Protein AF-A0A444R284-F1 (afdb_monomer)

Organism: Escherichia coli (NCBI:txid562)

Foldseek 3Di:
DCVVVVHDPVRVVVVCPDPVNVVVVVVCVVVVVQCVVAHPPWDDAPVHDTDRVVPDDDPVSVVVVNVVSNVD

Mean predicted aligned error: 3.64 Å

InterPro domains:
  IPR001853 DSBA-like thioredoxin domain [PF01323] (3-52)
  IPR036249 Thioredoxin-like superfamily [SSF52833] (3-70)
  IPR050824 Bacterial Thiol:disulfide Interchange Protein DsbA [PTHR35891] (5-72)

Nearest PDB structures (foldseek):
  3c7m-assembly2_B  TM=9.946E-01  e=1.162E-08  unclassified
  3l9u-assembly1_A  TM=1.003E+00  e=5.252E-08  Salmonella enterica subsp. enterica serovar Typhimurium str. SL1344
  7pq8-assembly1_A  TM=9.170E-01  e=2.766E-04  Campylobacter jejuni
  7pq7-assembly2_B  TM=9.340E-01  e=2.657E-03  Campylobacter jejuni
  7pqf-assembly1_A  TM=9.591E-01  e=4.293E-03  Campylobacter jejuni

Secondary structure (DSSP, 8-state):
-TGGGT--HHHHHHHHTSHHHHHHHHHHTTHHHHHHHH-SS-EEETTTEEE-GGG---HHHHHHHHHHHHT-

Solvent-accessible surface area (backbone atoms only — not comparable to full-atom values): 4493 Å² to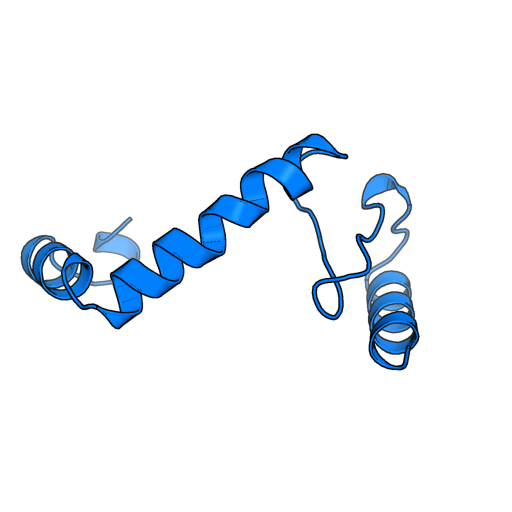tal; per-residue (Å²): 109,46,73,82,69,74,45,56,71,67,60,50,60,55,53,56,69,36,68,71,50,47,50,50,57,56,62,53,57,63,51,55,66,58,30,71,76,76,38,81,82,70,53,61,42,89,85,74,46,73,54,65,65,91,72,61,85,46,72,67,61,46,52,52,50,48,55,56,56,63,75,107

Sequence (72 aa):
GLDAAGMSQADFEAALKEPAVQETLEKWKASYDVAKIQGVPAYVVNGKYLIYTKSIKSIDAMADLIRELASK

Structure (mmCIF, N/CA/C/O backbone):
data_AF-A0A444R284-F1
#
_entry.id   AF-A0A444R284-F1
#
loop_
_atom_site.group_PDB
_atom_site.id
_atom_site.type_symbol
_atom_site.label_atom_id
_atom_site.label_alt_id
_atom_site.label_comp_id
_atom_site.label_asym_id
_atom_site.label_entity_id
_atom_site.label_seq_id
_atom_site.pdbx_PDB_ins_code
_atom_site.Cartn_x
_atom_site.Cartn_y
_atom_site.Cartn_z
_atom_site.occupancy
_atom_site.B_iso_or_equiv
_atom_site.auth_seq_id
_atom_site.auth_comp_id
_atom_site.auth_asym_id
_atom_site.auth_atom_id
_atom_site.pdbx_PDB_model_num
ATOM 1 N N . GLY A 1 1 ? -2.875 8.510 15.873 1.00 82.38 1 GLY A N 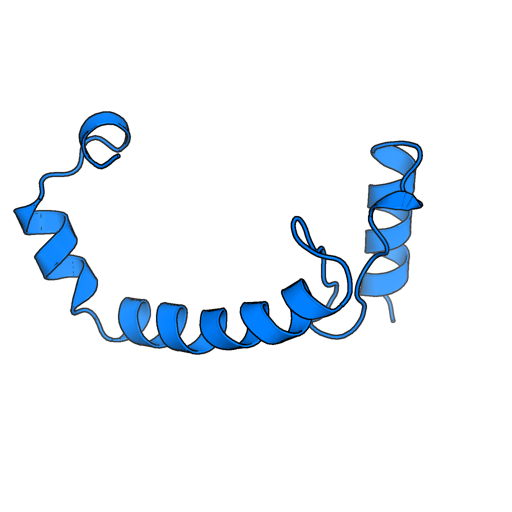1
ATOM 2 C CA . GLY A 1 1 ? -3.235 7.409 14.960 1.00 82.38 1 GLY A CA 1
ATOM 3 C C . GLY A 1 1 ? -4.734 7.373 14.803 1.00 82.38 1 GLY A C 1
ATOM 4 O O . GLY A 1 1 ? -5.237 7.977 13.870 1.00 82.38 1 GLY A O 1
ATOM 5 N N . LEU A 1 2 ? -5.431 6.772 15.767 1.00 93.00 2 LEU A N 1
ATOM 6 C CA . LEU A 1 2 ? -6.896 6.742 15.792 1.00 93.00 2 LEU A CA 1
ATOM 7 C C . LEU A 1 2 ? -7.522 8.122 16.057 1.00 93.00 2 LEU A C 1
ATOM 9 O O . LEU A 1 2 ? -8.456 8.487 15.356 1.00 93.00 2 LEU A O 1
ATOM 13 N N . ASP A 1 3 ? -6.924 8.946 16.930 1.00 93.50 3 ASP A N 1
ATOM 14 C CA . ASP A 1 3 ? -7.401 10.322 17.178 1.00 93.50 3 ASP A CA 1
ATOM 15 C C . ASP A 1 3 ? -7.408 11.190 15.912 1.00 93.50 3 ASP A C 1
ATOM 17 O O . ASP A 1 3 ? -8.362 11.909 15.641 1.00 93.50 3 ASP A O 1
ATOM 21 N N . ALA A 1 4 ? -6.357 11.081 15.092 1.00 96.56 4 ALA A N 1
ATOM 22 C CA . ALA A 1 4 ? -6.260 11.798 13.820 1.00 96.56 4 ALA A CA 1
ATOM 23 C C . ALA A 1 4 ? -7.284 11.295 12.786 1.00 96.56 4 ALA A C 1
ATOM 25 O O . ALA A 1 4 ? -7.677 12.046 11.900 1.00 96.56 4 ALA A O 1
ATOM 26 N N . ALA A 1 5 ? -7.710 10.034 12.908 1.00 95.00 5 ALA A N 1
ATOM 27 C CA . ALA A 1 5 ? -8.767 9.436 12.100 1.00 95.00 5 ALA A CA 1
ATOM 28 C C . ALA A 1 5 ? -10.173 9.645 12.701 1.00 95.00 5 ALA A C 1
ATOM 30 O O . ALA A 1 5 ? -11.151 9.234 12.083 1.00 95.00 5 ALA A O 1
ATOM 31 N N . GLY A 1 6 ? -10.289 10.256 13.891 1.00 96.25 6 GLY A N 1
ATOM 32 C CA . GLY A 1 6 ? -11.560 10.433 14.599 1.00 96.25 6 GLY A CA 1
ATOM 33 C C . GLY A 1 6 ? -12.226 9.119 15.027 1.00 96.25 6 GLY A C 1
ATOM 34 O O . GLY A 1 6 ? -13.449 9.062 15.108 1.00 96.25 6 GLY A O 1
ATOM 35 N N . MET A 1 7 ? -11.445 8.061 15.261 1.00 96.38 7 MET A N 1
ATOM 36 C CA . MET A 1 7 ? -11.939 6.71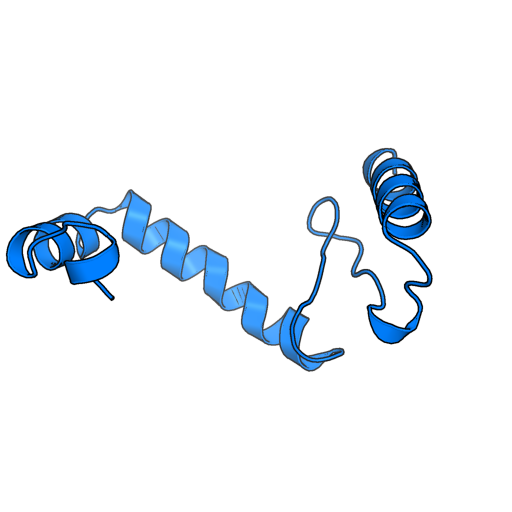0 15.552 1.00 96.38 7 MET A CA 1
ATOM 37 C C . MET A 1 7 ? -11.674 6.332 17.010 1.00 96.38 7 MET A C 1
ATOM 39 O O . MET A 1 7 ? -10.587 6.584 17.530 1.00 96.38 7 MET A O 1
ATOM 43 N N . SER A 1 8 ? -12.644 5.694 17.670 1.00 97.56 8 SER A N 1
ATOM 44 C CA . SER A 1 8 ? -12.420 5.146 19.008 1.00 97.56 8 SER A CA 1
ATOM 45 C C . SER A 1 8 ? -11.629 3.834 18.946 1.00 97.56 8 SER A C 1
ATOM 47 O O . SER A 1 8 ? -11.689 3.092 17.965 1.00 97.56 8 SER A O 1
ATOM 49 N N . GLN A 1 9 ? -10.908 3.512 20.022 1.00 97.06 9 GLN A N 1
ATOM 50 C CA . GLN A 1 9 ? -10.202 2.232 20.135 1.00 97.06 9 GLN A CA 1
ATOM 51 C C . GLN A 1 9 ? -11.161 1.035 20.007 1.00 97.06 9 GLN A C 1
ATOM 53 O O . GLN A 1 9 ? -10.835 0.053 19.346 1.00 97.06 9 GLN A O 1
ATOM 58 N N . ALA A 1 10 ? -12.350 1.128 20.610 1.00 97.75 10 ALA A N 1
ATOM 59 C CA . ALA A 1 10 ? -13.336 0.051 20.596 1.00 97.75 10 ALA A CA 1
ATOM 60 C C . ALA A 1 10 ? -13.872 -0.221 19.182 1.00 97.75 10 ALA A C 1
ATOM 62 O O . ALA A 1 10 ? -13.968 -1.381 18.778 1.00 97.75 10 ALA A O 1
ATOM 63 N N . ASP A 1 11 ? -14.158 0.836 18.415 1.00 97.50 11 ASP A N 1
ATOM 64 C CA . ASP A 1 11 ? -14.636 0.700 17.035 1.00 97.50 11 ASP A CA 1
ATOM 65 C C . ASP A 1 11 ? -13.556 0.091 16.136 1.00 97.50 11 ASP A C 1
ATOM 67 O O . ASP A 1 11 ? -13.842 -0.800 15.336 1.00 97.50 11 ASP A O 1
ATOM 71 N N . PHE A 1 12 ? -12.297 0.507 16.316 1.00 97.75 12 PHE A N 1
ATOM 72 C CA . PHE A 1 12 ? -11.164 -0.075 15.599 1.00 97.75 12 PHE A CA 1
ATOM 73 C C . PHE A 1 12 ? -11.020 -1.576 15.879 1.00 97.75 12 PHE A C 1
ATOM 75 O O . PHE A 1 12 ? -10.906 -2.373 14.951 1.00 97.75 12 PHE A O 1
ATOM 82 N N . GLU A 1 13 ? -11.037 -1.984 17.149 1.00 97.88 13 GLU A N 1
ATOM 83 C CA . GLU A 1 13 ? -10.872 -3.389 17.537 1.00 97.88 13 GLU A CA 1
ATOM 84 C C . GLU A 1 13 ? -12.041 -4.276 17.099 1.00 97.88 13 GLU A C 1
ATOM 86 O O . GLU A 1 13 ? -11.842 -5.463 16.815 1.00 97.88 13 GLU A O 1
ATOM 91 N N . ALA A 1 14 ? -13.256 -3.725 17.050 1.00 97.50 14 ALA A N 1
ATOM 92 C CA . ALA A 1 14 ? -14.416 -4.415 16.504 1.00 97.50 14 ALA A CA 1
ATOM 93 C C . ALA A 1 14 ? -14.257 -4.626 14.990 1.00 97.50 14 ALA A C 1
ATOM 95 O O . ALA A 1 14 ? -14.326 -5.768 14.532 1.00 97.50 14 ALA A O 1
ATOM 96 N N . ALA A 1 15 ? -13.949 -3.559 14.244 1.00 97.50 15 ALA A N 1
ATOM 97 C CA . ALA A 1 15 ? -13.746 -3.609 12.795 1.00 97.50 15 ALA A CA 1
ATOM 98 C C . ALA A 1 15 ? -12.552 -4.493 12.400 1.00 97.50 15 ALA A C 1
ATOM 100 O O . ALA A 1 15 ? -12.598 -5.204 11.399 1.00 97.50 15 ALA A O 1
ATOM 101 N N . LEU A 1 16 ? -11.493 -4.528 13.217 1.00 97.81 16 LEU A N 1
ATOM 102 C CA . LEU A 1 16 ? -10.320 -5.370 12.979 1.00 97.81 16 LEU A CA 1
ATOM 103 C C . LEU A 1 16 ? -10.686 -6.855 12.851 1.00 97.81 16 LEU A C 1
ATOM 105 O O . LEU A 1 16 ? -10.005 -7.586 12.139 1.00 97.81 16 LEU A O 1
ATOM 109 N N . LYS A 1 17 ? -11.751 -7.315 13.513 1.00 97.56 17 LYS A N 1
ATOM 110 C CA . LYS A 1 17 ? -12.185 -8.722 13.483 1.00 97.56 17 LYS A CA 1
ATOM 111 C C . LYS A 1 17 ? -13.002 -9.074 12.240 1.00 97.56 17 LYS A C 1
ATOM 113 O O . LYS A 1 17 ? -13.293 -10.251 12.033 1.00 97.56 17 LYS A O 1
ATOM 118 N N . GLU A 1 18 ? -13.388 -8.094 11.427 1.00 98.38 18 GLU A N 1
ATOM 119 C CA . GLU A 1 18 ? -14.191 -8.344 10.236 1.00 98.38 18 GLU A CA 1
ATOM 120 C C . GLU A 1 18 ? -13.420 -9.193 9.210 1.00 98.38 18 GLU A C 1
ATOM 122 O O . GLU A 1 18 ? -12.245 -8.918 8.936 1.00 98.38 18 GLU A O 1
ATOM 127 N N . PRO A 1 19 ? -14.063 -10.197 8.579 1.00 98.25 19 PRO A N 1
ATOM 128 C CA . PRO A 1 19 ? -13.394 -11.077 7.621 1.00 98.25 19 PRO A CA 1
ATOM 129 C C . PRO A 1 19 ? -12.719 -10.333 6.464 1.00 98.25 19 PRO A C 1
ATOM 131 O O . PRO A 1 19 ? -11.614 -10.693 6.072 1.00 98.25 19 PRO A O 1
ATOM 134 N N . ALA A 1 20 ? -13.339 -9.263 5.956 1.00 97.75 20 ALA A N 1
ATOM 135 C CA . ALA A 1 20 ? -12.776 -8.460 4.870 1.00 97.75 20 ALA A CA 1
ATOM 136 C C . ALA A 1 20 ? -11.488 -7.720 5.284 1.00 97.75 20 ALA A C 1
ATOM 138 O O . ALA A 1 20 ? -10.552 -7.596 4.487 1.00 97.75 20 ALA A O 1
ATOM 139 N N . VAL A 1 21 ? -11.408 -7.263 6.541 1.00 98.12 21 VAL A N 1
ATOM 140 C CA . VAL A 1 21 ? -10.198 -6.636 7.092 1.00 98.12 21 VAL A CA 1
ATOM 141 C C . VAL A 1 21 ? -9.097 -7.680 7.246 1.00 98.12 21 VAL A C 1
ATOM 143 O O . VAL A 1 21 ? -7.975 -7.457 6.795 1.00 98.12 21 VAL A O 1
ATOM 146 N N . GLN A 1 22 ? -9.422 -8.854 7.791 1.00 98.50 22 GLN A N 1
ATOM 147 C CA . GLN A 1 22 ? -8.468 -9.959 7.923 1.00 98.50 22 GLN A CA 1
ATOM 148 C C . GLN A 1 22 ? -7.946 -10.449 6.562 1.00 98.50 22 GLN A C 1
ATOM 150 O O . GLN A 1 22 ? -6.743 -10.641 6.397 1.00 98.50 22 GLN A O 1
ATOM 155 N N . GLU A 1 23 ? -8.814 -10.568 5.554 1.00 98.12 23 GLU A N 1
ATOM 156 C CA . GLU A 1 23 ? -8.418 -10.926 4.186 1.00 98.12 23 GLU A CA 1
ATOM 157 C C . GLU A 1 23 ? -7.480 -9.873 3.571 1.00 98.12 23 GLU A C 1
ATOM 159 O O . GLU A 1 23 ? -6.512 -10.209 2.886 1.00 98.12 23 GLU A O 1
ATOM 164 N N . THR A 1 24 ? -7.732 -8.590 3.838 1.00 97.94 24 THR A N 1
ATOM 165 C CA . THR A 1 24 ? -6.865 -7.493 3.386 1.00 97.94 24 THR A CA 1
ATOM 166 C C . THR A 1 24 ? -5.480 -7.576 4.030 1.00 97.94 24 THR A C 1
ATOM 168 O O . THR A 1 24 ? -4.474 -7.470 3.326 1.00 97.94 24 THR A O 1
ATOM 171 N N . LEU A 1 25 ? -5.413 -7.836 5.341 1.00 97.81 25 LEU A N 1
ATOM 172 C CA . LEU A 1 25 ? -4.147 -8.028 6.057 1.00 97.81 25 LEU A CA 1
ATOM 173 C C . LEU A 1 25 ? -3.359 -9.224 5.510 1.00 97.81 25 LEU A C 1
ATOM 175 O O . LEU A 1 25 ? -2.140 -9.131 5.353 1.00 97.81 25 LEU A O 1
ATOM 179 N N . GLU A 1 26 ? -4.039 -10.321 5.166 1.00 97.69 26 GLU A N 1
ATOM 180 C CA . GLU A 1 26 ? -3.399 -11.488 4.554 1.00 97.69 26 GLU A CA 1
ATOM 181 C C . GLU A 1 26 ? -2.803 -11.147 3.183 1.00 97.69 26 GLU A C 1
ATOM 183 O O . GLU A 1 26 ? -1.632 -11.435 2.928 1.00 97.69 26 GLU A O 1
ATOM 188 N N . LYS A 1 27 ? -3.561 -10.452 2.323 1.00 95.75 27 LYS A N 1
ATOM 189 C CA . LYS A 1 27 ? -3.084 -9.994 1.003 1.00 95.75 27 LY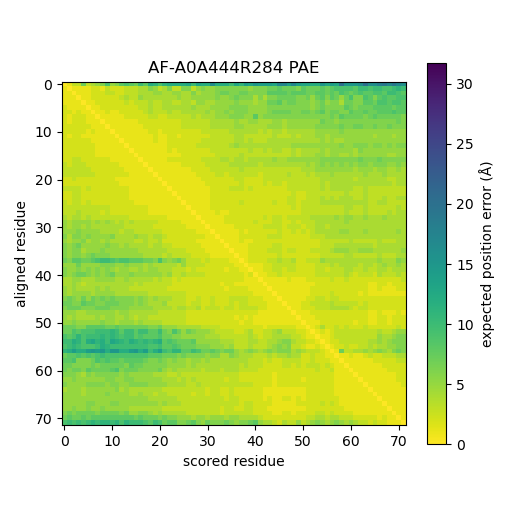S A CA 1
ATOM 190 C C . LYS A 1 27 ? -1.853 -9.098 1.119 1.00 95.75 27 LYS A C 1
ATOM 192 O O . LYS A 1 27 ? -0.937 -9.193 0.301 1.00 95.75 27 LYS A O 1
ATOM 197 N N . TRP A 1 28 ? -1.797 -8.244 2.138 1.00 96.94 28 TRP A N 1
ATOM 198 C CA . TRP A 1 28 ? -0.677 -7.324 2.331 1.00 96.94 28 TRP A CA 1
ATOM 199 C C . TRP A 1 28 ? 0.631 -8.015 2.715 1.00 96.94 28 TRP A C 1
ATOM 201 O O . TRP A 1 28 ? 1.688 -7.424 2.483 1.00 96.94 28 TRP A O 1
ATOM 211 N N . LYS A 1 29 ? 0.617 -9.265 3.202 1.00 95.00 29 LYS A N 1
ATOM 212 C CA . LYS A 1 29 ? 1.852 -10.008 3.520 1.00 95.00 29 LYS A CA 1
ATOM 213 C C . LYS A 1 29 ? 2.777 -10.179 2.312 1.00 95.00 29 LYS A C 1
ATOM 215 O O . LYS A 1 29 ? 3.993 -10.097 2.473 1.00 95.00 29 LYS A O 1
ATOM 220 N N . ALA A 1 30 ? 2.223 -10.315 1.103 1.00 92.50 30 ALA A N 1
ATOM 221 C CA . ALA A 1 30 ? 3.002 -10.391 -0.138 1.00 92.50 30 ALA A CA 1
ATOM 222 C C . ALA A 1 30 ? 3.869 -9.136 -0.387 1.00 92.50 30 ALA A C 1
ATOM 224 O O . ALA A 1 30 ? 4.894 -9.201 -1.067 1.00 92.50 30 ALA A O 1
ATOM 225 N N . SER A 1 31 ? 3.508 -7.998 0.215 1.00 92.44 31 SER A N 1
ATOM 226 C CA . SER A 1 31 ? 4.263 -6.743 0.108 1.00 92.44 31 SER A CA 1
ATOM 227 C C . SER A 1 31 ? 5.665 -6.843 0.712 1.00 92.44 31 SER A C 1
ATOM 229 O O . SER A 1 31 ? 6.549 -6.091 0.308 1.00 92.44 31 SER A O 1
ATOM 231 N N . TYR A 1 32 ? 5.898 -7.763 1.658 1.00 92.06 32 TYR A N 1
ATOM 232 C CA . TYR A 1 32 ? 7.210 -7.928 2.286 1.00 92.06 32 TYR A CA 1
ATOM 233 C C . TYR A 1 32 ? 8.266 -8.408 1.284 1.00 92.06 32 TYR A C 1
ATOM 235 O O . TYR A 1 32 ? 9.375 -7.876 1.254 1.00 92.06 32 TYR A O 1
ATOM 243 N N . ASP A 1 33 ? 7.918 -9.360 0.417 1.00 92.94 33 ASP A N 1
ATOM 244 C CA . ASP A 1 33 ? 8.847 -9.861 -0.598 1.00 92.94 33 ASP A CA 1
ATOM 245 C C . ASP A 1 33 ? 9.110 -8.825 -1.694 1.00 92.94 33 ASP A C 1
ATOM 247 O O . ASP A 1 33 ? 10.248 -8.677 -2.136 1.00 92.94 33 ASP A O 1
ATOM 251 N N . VAL A 1 34 ? 8.102 -8.023 -2.053 1.00 91.69 34 VAL A N 1
ATOM 252 C CA . VAL A 1 34 ? 8.284 -6.864 -2.944 1.00 91.69 34 VAL A CA 1
ATOM 253 C C . VAL A 1 34 ? 9.237 -5.839 -2.317 1.00 91.69 34 VAL A C 1
ATOM 255 O O . VAL A 1 34 ? 10.165 -5.367 -2.977 1.00 91.69 34 VAL A O 1
ATOM 258 N N . ALA A 1 35 ? 9.057 -5.523 -1.030 1.00 92.31 35 ALA A N 1
ATOM 259 C CA . ALA A 1 35 ? 9.891 -4.563 -0.311 1.00 92.31 35 ALA A CA 1
ATOM 260 C C . ALA A 1 35 ? 11.360 -5.008 -0.204 1.00 92.31 35 ALA A C 1
ATOM 262 O O . ALA A 1 35 ? 12.250 -4.162 -0.208 1.00 92.31 35 ALA A O 1
AT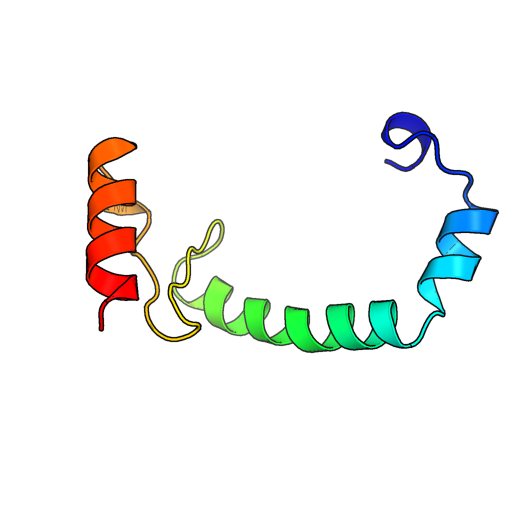OM 263 N N . LYS A 1 36 ? 11.655 -6.314 -0.166 1.00 94.06 36 LYS A N 1
ATOM 264 C CA . LYS A 1 36 ? 13.044 -6.814 -0.149 1.00 94.06 36 LYS A CA 1
ATOM 265 C C . LYS A 1 36 ? 13.837 -6.474 -1.414 1.00 94.06 36 LYS A C 1
ATOM 267 O O . LYS A 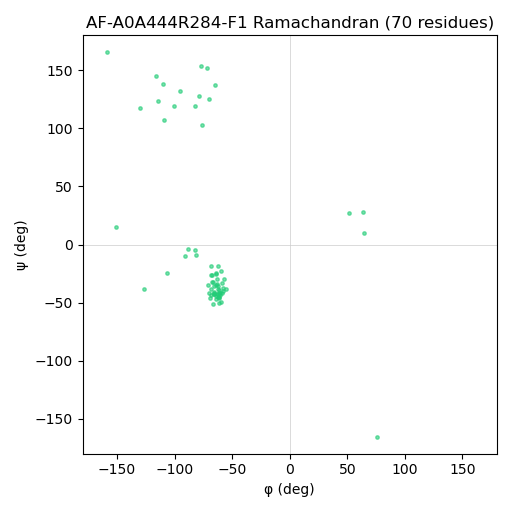1 36 ? 15.059 -6.405 -1.342 1.00 94.06 36 LYS A O 1
ATOM 272 N N . ILE A 1 37 ? 13.178 -6.273 -2.558 1.00 92.62 37 ILE A N 1
ATOM 273 C CA . ILE A 1 37 ? 13.862 -6.069 -3.847 1.00 92.62 37 ILE A CA 1
ATOM 274 C C . ILE A 1 37 ? 14.566 -4.707 -3.896 1.00 92.62 37 ILE A C 1
ATOM 276 O O . ILE A 1 37 ? 15.680 -4.598 -4.407 1.00 92.62 37 ILE A O 1
ATOM 280 N N . GLN A 1 38 ? 13.915 -3.659 -3.388 1.00 93.00 38 GLN A N 1
ATOM 281 C CA . GLN A 1 38 ? 14.433 -2.287 -3.483 1.00 93.00 38 GLN A CA 1
ATOM 282 C C . GLN A 1 38 ? 14.012 -1.359 -2.330 1.00 93.00 38 GLN A C 1
ATOM 284 O O . GLN A 1 38 ? 14.137 -0.142 -2.443 1.00 93.00 38 GLN A O 1
ATOM 289 N N . GLY A 1 39 ? 13.512 -1.908 -1.224 1.00 93.81 39 GLY A N 1
ATOM 290 C CA . GLY A 1 39 ? 12.974 -1.137 -0.107 1.00 93.81 39 GLY A CA 1
ATOM 291 C C . GLY A 1 39 ? 11.587 -0.555 -0.385 1.00 93.81 39 GLY A C 1
ATOM 292 O O . GLY A 1 39 ? 10.896 -0.941 -1.330 1.00 93.81 39 GLY A O 1
ATOM 293 N N . VAL A 1 40 ? 11.182 0.387 0.467 1.00 94.12 40 VAL A N 1
ATOM 294 C CA . VAL A 1 40 ? 9.910 1.118 0.372 1.00 94.12 40 VAL A CA 1
ATOM 295 C C . VAL A 1 40 ? 10.176 2.614 0.137 1.00 94.12 40 VAL A C 1
ATOM 297 O O . VAL A 1 40 ? 11.155 3.132 0.678 1.00 94.12 40 VAL A O 1
ATOM 300 N N . PRO A 1 41 ? 9.335 3.329 -0.638 1.00 93.25 41 PRO A N 1
ATOM 301 C CA . PRO A 1 41 ? 8.129 2.851 -1.324 1.00 93.25 41 PRO A CA 1
ATOM 302 C C . PRO A 1 41 ? 8.435 1.942 -2.529 1.00 93.25 41 PRO A C 1
ATOM 304 O O . PRO A 1 41 ? 9.474 2.076 -3.173 1.00 93.25 41 PRO A O 1
ATOM 307 N N . ALA A 1 42 ? 7.510 1.027 -2.837 1.00 95.25 42 ALA A N 1
ATOM 308 C CA . ALA A 1 42 ? 7.576 0.121 -3.984 1.00 95.25 42 ALA A CA 1
ATOM 309 C C . ALA A 1 42 ? 6.253 0.172 -4.762 1.00 95.25 42 ALA A C 1
ATOM 311 O O . ALA A 1 42 ? 5.201 -0.172 -4.225 1.00 95.25 42 ALA A O 1
ATOM 312 N N . TYR A 1 43 ? 6.303 0.615 -6.020 1.00 95.38 43 TYR A N 1
ATOM 313 C CA . TYR A 1 43 ? 5.120 0.743 -6.873 1.00 95.38 43 TYR A CA 1
ATOM 314 C C . TYR A 1 43 ? 5.041 -0.445 -7.827 1.00 95.38 43 TYR A C 1
ATOM 316 O O . TYR A 1 43 ? 5.946 -0.643 -8.637 1.00 95.38 43 TYR A O 1
ATOM 324 N N . VAL A 1 44 ? 3.964 -1.227 -7.733 1.00 95.69 44 VAL A N 1
ATOM 325 C CA . VAL A 1 44 ? 3.734 -2.402 -8.581 1.00 95.69 44 VAL A CA 1
ATOM 326 C C . VAL A 1 44 ? 2.512 -2.167 -9.464 1.00 95.69 44 VAL A C 1
ATOM 328 O O . VAL A 1 44 ? 1.421 -1.919 -8.956 1.00 95.69 44 VAL A O 1
ATOM 331 N N . VAL A 1 45 ? 2.679 -2.268 -10.783 1.00 97.19 45 VAL A N 1
ATOM 332 C CA . VAL A 1 45 ? 1.591 -2.140 -11.766 1.00 97.19 45 VAL A CA 1
ATOM 333 C C . VAL A 1 45 ? 1.065 -3.529 -12.136 1.00 97.19 45 VAL A C 1
ATOM 335 O O . VAL A 1 45 ? 1.853 -4.447 -12.386 1.00 97.19 45 VAL A O 1
ATOM 338 N N . ASN A 1 46 ? -0.264 -3.694 -12.130 1.00 95.50 46 ASN A N 1
ATOM 339 C CA . ASN A 1 46 ? -0.981 -4.950 -12.412 1.00 95.50 46 ASN A CA 1
ATOM 340 C C . ASN A 1 46 ? -0.494 -6.164 -11.589 1.00 95.50 46 ASN A C 1
ATOM 342 O O . ASN A 1 46 ? -0.564 -7.300 -12.049 1.00 95.50 46 ASN A O 1
ATOM 346 N N . GLY A 1 47 ? 0.063 -5.939 -10.391 1.00 93.06 47 GLY A N 1
ATOM 347 C CA . GLY A 1 47 ? 0.646 -7.003 -9.560 1.00 93.06 47 GLY A CA 1
ATOM 348 C C . GLY A 1 47 ? 1.881 -7.692 -10.163 1.00 93.06 47 GLY A C 1
ATOM 349 O O . GLY A 1 47 ? 2.320 -8.708 -9.633 1.00 93.06 47 GLY A O 1
ATOM 350 N N . LYS A 1 48 ? 2.442 -7.161 -11.260 1.00 94.31 48 LYS A N 1
ATOM 351 C CA . LYS A 1 48 ? 3.465 -7.829 -12.083 1.00 94.31 48 LYS A CA 1
ATOM 352 C C . LYS A 1 48 ? 4.722 -6.989 -12.302 1.00 94.31 48 LYS A C 1
ATOM 354 O O . LYS A 1 48 ? 5.822 -7.534 -12.313 1.00 94.31 48 LYS A O 1
ATOM 359 N N . TYR A 1 49 ? 4.579 -5.676 -12.479 1.00 96.19 49 TYR A N 1
ATOM 360 C CA . TYR A 1 49 ? 5.687 -4.796 -12.857 1.00 96.19 49 TYR A CA 1
ATOM 361 C C . TYR A 1 49 ? 6.101 -3.892 -11.696 1.00 96.19 49 TYR A C 1
ATOM 363 O O . TYR A 1 49 ? 5.392 -2.941 -11.376 1.00 96.19 49 TYR A O 1
ATOM 371 N N . LEU A 1 50 ? 7.251 -4.169 -11.077 1.00 95.44 50 LEU A N 1
ATOM 372 C CA . LEU A 1 50 ? 7.839 -3.318 -10.038 1.00 95.44 50 LEU A CA 1
ATOM 373 C C . LEU A 1 50 ? 8.615 -2.153 -10.670 1.00 95.44 50 LEU A C 1
ATOM 375 O O . LEU A 1 50 ? 9.594 -2.364 -11.386 1.00 95.44 50 LEU A O 1
ATOM 379 N N . ILE A 1 51 ? 8.195 -0.922 -10.382 1.00 94.94 51 ILE A N 1
ATOM 380 C CA . ILE A 1 51 ? 8.874 0.297 -10.833 1.00 94.94 51 ILE A CA 1
ATOM 381 C C . ILE A 1 51 ? 10.091 0.560 -9.950 1.00 94.94 51 ILE A C 1
ATOM 383 O O . ILE A 1 51 ? 9.977 0.654 -8.727 1.00 94.94 51 ILE A O 1
ATOM 387 N N . TYR A 1 52 ? 11.244 0.756 -10.589 1.00 93.19 52 TYR A N 1
ATOM 388 C CA . TYR A 1 52 ? 12.482 1.067 -9.890 1.00 93.19 52 TYR A CA 1
ATOM 389 C C . TYR A 1 52 ? 12.500 2.532 -9.426 1.00 93.19 52 TYR A C 1
ATOM 391 O O . TYR A 1 52 ? 12.749 3.445 -10.219 1.00 93.19 52 TYR A O 1
ATOM 399 N N . THR A 1 53 ? 12.268 2.781 -8.136 1.00 87.50 53 THR A N 1
ATOM 400 C CA . THR A 1 53 ? 11.991 4.141 -7.628 1.00 87.50 53 THR A CA 1
ATOM 401 C C . THR A 1 53 ? 13.152 5.115 -7.793 1.00 87.50 53 THR A C 1
ATOM 403 O O . THR A 1 53 ? 12.921 6.273 -8.130 1.00 87.50 53 THR A O 1
ATOM 406 N N . LYS A 1 54 ? 14.408 4.659 -7.671 1.00 88.50 54 LYS A N 1
ATOM 407 C CA . LYS A 1 54 ? 15.598 5.519 -7.877 1.00 88.50 54 LYS A CA 1
ATOM 408 C C . LYS A 1 54 ? 15.721 6.082 -9.303 1.00 88.50 54 LYS A C 1
ATOM 410 O O . LYS A 1 54 ? 16.478 7.024 -9.537 1.00 88.50 54 LYS A O 1
ATOM 415 N N . SER A 1 55 ? 15.023 5.479 -10.263 1.00 87.81 55 SER A N 1
ATOM 416 C CA . SER A 1 55 ? 15.070 5.872 -11.672 1.00 87.81 55 SER A CA 1
ATOM 417 C C . SER A 1 55 ? 14.010 6.915 -12.032 1.00 87.81 55 SER A C 1
ATOM 419 O O . SER A 1 55 ? 14.083 7.482 -13.119 1.00 87.81 55 SER A O 1
ATOM 421 N N . ILE A 1 56 ? 13.061 7.203 -11.134 1.00 89.94 56 ILE A N 1
ATOM 422 C CA . ILE A 1 56 ? 11.997 8.189 -11.351 1.00 89.94 56 ILE A CA 1
ATOM 423 C C . ILE A 1 56 ? 12.604 9.599 -11.355 1.00 89.94 56 ILE A C 1
ATOM 425 O O . ILE A 1 56 ? 13.306 9.985 -10.422 1.00 89.94 56 ILE A O 1
ATOM 429 N N . LYS A 1 57 ? 12.359 10.363 -12.426 1.00 88.75 57 LYS A N 1
ATOM 430 C CA . LYS A 1 57 ? 12.927 11.712 -12.631 1.00 88.75 57 LYS A CA 1
ATOM 431 C C . LYS A 1 57 ? 11.919 12.844 -12.441 1.00 88.75 57 LYS A C 1
ATOM 433 O O . LYS A 1 57 ? 12.317 13.960 -12.133 1.00 88.75 57 LYS A O 1
ATOM 438 N N . SER A 1 58 ? 10.634 12.554 -12.614 1.00 94.50 58 SER A N 1
ATOM 439 C CA . SER A 1 58 ? 9.524 13.480 -12.402 1.00 94.50 58 SER A CA 1
ATOM 440 C C . SER A 1 58 ? 8.231 12.696 -12.174 1.00 94.50 58 SER A C 1
ATOM 442 O O . SER A 1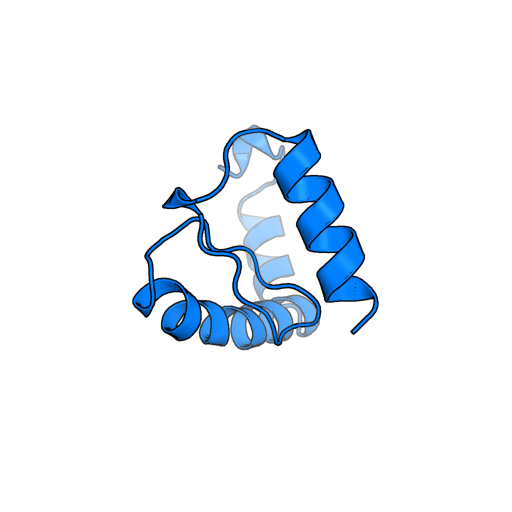 58 ? 8.166 11.495 -12.451 1.00 94.50 58 SER A O 1
ATOM 444 N N . ILE A 1 59 ? 7.201 13.382 -11.675 1.00 93.81 59 ILE A N 1
ATOM 445 C CA . ILE A 1 59 ? 5.861 12.807 -11.502 1.00 93.81 59 ILE A CA 1
ATOM 446 C C . ILE A 1 59 ? 5.269 12.420 -12.863 1.00 93.81 59 ILE A C 1
ATOM 448 O O . ILE A 1 59 ? 4.740 11.320 -12.997 1.00 93.81 59 ILE A O 1
ATOM 452 N N . ASP A 1 60 ? 5.429 13.269 -13.881 1.00 95.69 60 ASP A N 1
ATOM 453 C CA . ASP A 1 60 ? 4.917 12.995 -15.228 1.00 95.69 60 ASP A CA 1
ATOM 454 C C . ASP A 1 60 ? 5.557 11.738 -15.829 1.00 95.69 60 ASP A C 1
ATOM 456 O O . ASP A 1 60 ? 4.851 10.847 -16.297 1.00 95.69 60 ASP A O 1
ATOM 460 N N . ALA A 1 61 ? 6.882 11.590 -15.700 1.00 93.25 61 ALA A N 1
ATOM 461 C CA . ALA A 1 61 ? 7.592 10.401 -16.172 1.00 93.25 61 ALA A CA 1
ATOM 462 C C . ALA A 1 61 ? 7.129 9.121 -15.455 1.00 93.25 61 ALA A C 1
ATOM 464 O O . ALA A 1 61 ? 7.058 8.053 -16.061 1.00 93.25 61 ALA A O 1
ATOM 465 N N 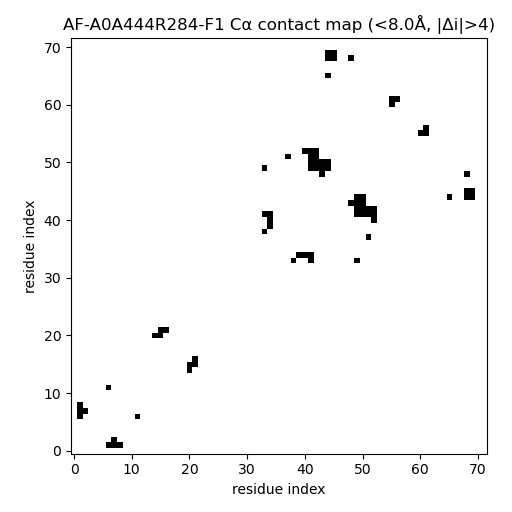. MET A 1 62 ? 6.798 9.215 -14.163 1.00 95.31 62 MET A N 1
ATOM 466 C CA . MET A 1 62 ? 6.222 8.096 -13.419 1.00 95.31 62 MET A CA 1
ATOM 467 C C . MET A 1 62 ? 4.808 7.763 -13.908 1.00 95.31 62 MET A C 1
ATOM 469 O O . MET A 1 62 ? 4.491 6.588 -14.080 1.00 95.31 62 MET A O 1
ATOM 473 N N . ALA A 1 63 ? 3.966 8.772 -14.140 1.00 96.06 63 ALA A N 1
ATOM 474 C CA . ALA A 1 63 ? 2.601 8.579 -14.618 1.00 96.06 63 ALA A CA 1
ATOM 475 C C . ALA A 1 63 ? 2.573 7.924 -16.007 1.00 96.06 63 ALA A C 1
ATOM 477 O O . ALA A 1 63 ? 1.799 6.991 -16.226 1.00 96.06 63 ALA A O 1
ATOM 478 N N . ASP A 1 64 ? 3.443 8.357 -16.919 1.00 95.50 64 ASP A N 1
ATOM 479 C CA . ASP A 1 64 ? 3.550 7.775 -18.259 1.00 95.50 64 ASP A CA 1
ATOM 480 C C . ASP A 1 64 ? 4.049 6.330 -18.216 1.00 95.50 64 ASP A C 1
ATOM 482 O O . ASP A 1 64 ? 3.460 5.460 -18.858 1.00 95.50 64 ASP A O 1
ATOM 486 N N . LEU A 1 65 ? 5.047 6.039 -17.376 1.00 95.19 65 LEU A N 1
ATOM 487 C CA . LEU A 1 65 ? 5.516 4.671 -17.155 1.00 95.19 65 LEU A CA 1
ATOM 488 C C . LEU A 1 65 ? 4.409 3.769 -16.589 1.00 95.19 65 LEU A C 1
ATOM 490 O O . LEU A 1 65 ? 4.255 2.631 -17.030 1.00 95.19 65 LEU A O 1
ATOM 494 N N . ILE A 1 66 ? 3.613 4.262 -15.635 1.00 96.25 66 ILE A N 1
ATOM 495 C CA . ILE A 1 66 ? 2.474 3.510 -15.092 1.00 96.25 66 ILE A CA 1
ATOM 496 C C . ILE A 1 66 ? 1.460 3.204 -16.195 1.00 96.25 66 ILE A C 1
ATOM 498 O O . ILE A 1 66 ? 1.021 2.060 -16.297 1.00 96.25 66 ILE A O 1
ATOM 502 N N . ARG A 1 67 ? 1.102 4.189 -17.030 1.00 97.19 67 ARG A N 1
ATOM 503 C CA . ARG A 1 67 ? 0.164 3.989 -18.150 1.00 97.19 67 ARG A CA 1
ATOM 504 C C . ARG A 1 67 ? 0.686 2.962 -19.147 1.00 97.19 67 ARG A C 1
ATOM 506 O O . ARG A 1 67 ? -0.074 2.094 -19.570 1.00 97.19 67 ARG A O 1
ATOM 513 N N . GLU A 1 68 ? 1.972 3.029 -19.487 1.00 96.25 68 GLU A N 1
ATOM 514 C CA . GLU A 1 68 ? 2.589 2.067 -20.398 1.00 96.25 68 GLU A CA 1
ATOM 515 C C . GLU A 1 68 ? 2.516 0.648 -19.824 1.00 96.25 68 GLU A C 1
ATOM 517 O O . GLU A 1 68 ? 2.037 -0.266 -20.493 1.00 96.25 68 GLU A O 1
ATOM 522 N N . LEU A 1 69 ? 2.940 0.458 -18.571 1.00 96.75 69 LEU A N 1
ATOM 523 C CA . LEU A 1 69 ? 2.941 -0.850 -17.913 1.00 96.75 69 LEU A CA 1
ATOM 524 C C . LEU A 1 69 ? 1.530 -1.390 -17.662 1.00 96.75 69 LEU A C 1
ATOM 526 O O . LEU A 1 69 ? 1.335 -2.598 -17.714 1.00 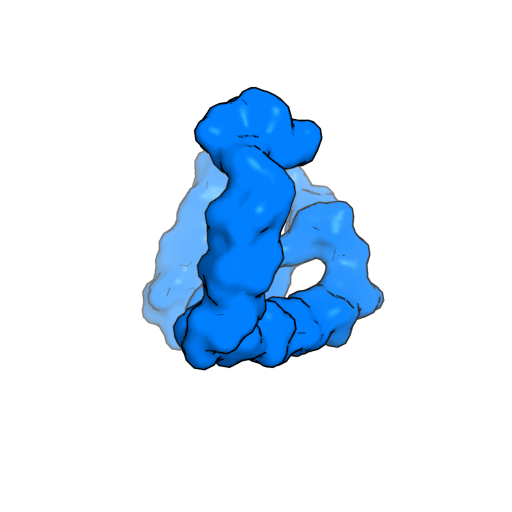96.75 69 LEU A O 1
ATOM 530 N N . ALA A 1 70 ? 0.551 -0.520 -17.412 1.00 96.69 70 ALA A N 1
ATOM 531 C CA . ALA A 1 70 ? -0.839 -0.917 -17.202 1.00 96.69 70 ALA A CA 1
ATOM 532 C C . ALA A 1 70 ? -1.495 -1.460 -18.480 1.00 96.69 70 ALA A C 1
ATOM 534 O O . ALA A 1 70 ? -2.429 -2.254 -18.389 1.00 96.69 70 ALA A O 1
ATOM 535 N N . SER A 1 71 ? -1.005 -1.044 -19.654 1.00 96.25 71 SER A N 1
ATOM 536 C CA . SER A 1 71 ? -1.473 -1.518 -20.963 1.00 96.25 71 SER A CA 1
ATOM 537 C C . SER A 1 71 ? -0.863 -2.856 -21.411 1.00 96.25 71 SER A C 1
ATOM 539 O O . SER A 1 71 ? -1.246 -3.369 -22.463 1.00 96.25 71 SER A O 1
ATOM 541 N N . LYS A 1 72 ? 0.085 -3.406 -20.637 1.00 92.31 72 LYS A N 1
ATOM 542 C CA . LYS A 1 72 ? 0.782 -4.677 -20.900 1.00 92.31 72 LYS A CA 1
ATOM 543 C C . LYS A 1 72 ? 0.269 -5.806 -20.006 1.00 92.31 72 LYS A C 1
ATOM 545 O O . LYS A 1 72 ? 0.293 -6.959 -20.489 1.00 92.31 72 LYS A O 1
#

Radius of gyration: 16.73 Å; Cα contacts (8 Å, |Δi|>4): 39; chains: 1; bounding box: 30×25×42 Å

pLDDT: mean 94.91, std 3.0, range [82.38, 98.5]